Protein AF-A0A9R0YTL7-F1 (afdb_monomer)

Secondary structure (DSSP, 8-state):
-PPPPPP--HHHHHHHHHHHHHT-STTTEETTEE-HHHHHHHHHHHHHH-TTT---HHHHHHHHHHHHH-

Organism: Triticum turgidum subsp. durum (NCBI:txid4567)

Solvent-accessible surface area (backbone atoms only — not comparable to full-atom values): 4251 Å² total; per-residue (Å²): 132,83,72,80,74,65,72,88,44,73,68,55,53,52,50,50,52,52,46,51,62,74,53,69,39,76,92,21,35,52,98,93,42,71,33,76,65,29,48,50,50,48,40,53,53,48,36,68,76,37,67,85,49,69,66,50,62,66,57,52,52,53,49,49,53,57,62,76,69,108

Structure (mmCIF, N/CA/C/O backbone):
data_AF-A0A9R0YTL7-F1
#
_entry.id   AF-A0A9R0YTL7-F1
#
loop_
_atom_site.group_PDB
_atom_site.id
_atom_site.type_symbol
_atom_site.label_atom_id
_atom_site.label_alt_id
_atom_site.label_comp_id
_atom_site.label_asym_id
_atom_site.label_entity_id
_atom_site.label_seq_id
_atom_site.pdbx_PDB_ins_code
_atom_site.Cartn_x
_atom_site.Cartn_y
_atom_site.Cartn_z
_atom_site.occupancy
_atom_site.B_iso_or_equiv
_atom_site.auth_seq_id
_atom_site.auth_comp_id
_atom_site.auth_asym_id
_atom_site.auth_atom_id
_atom_site.pdbx_PDB_model_num
ATOM 1 N N . MET A 1 1 ? 17.397 12.655 -16.328 1.00 36.75 1 MET A N 1
ATOM 2 C CA . MET A 1 1 ? 16.223 11.922 -16.843 1.00 36.75 1 MET A CA 1
ATOM 3 C C . MET A 1 1 ? 15.225 11.784 -15.706 1.00 36.75 1 MET A C 1
ATOM 5 O O . MET A 1 1 ? 15.595 11.223 -14.685 1.00 36.75 1 MET A O 1
ATOM 9 N N . ALA A 1 2 ? 14.019 12.343 -15.824 1.00 45.25 2 ALA A N 1
ATOM 10 C CA . ALA A 1 2 ? 12.953 12.004 -14.884 1.00 45.25 2 ALA A CA 1
ATOM 11 C C . ALA A 1 2 ? 12.597 10.534 -15.131 1.00 45.25 2 ALA A C 1
ATOM 13 O O . ALA A 1 2 ? 12.331 10.170 -16.277 1.00 45.25 2 ALA A O 1
ATOM 14 N N . ALA A 1 3 ? 12.668 9.689 -14.100 1.00 51.66 3 ALA A N 1
ATOM 15 C CA . ALA A 1 3 ? 12.154 8.328 -14.203 1.00 51.66 3 ALA A CA 1
ATOM 16 C C . ALA A 1 3 ? 10.707 8.410 -14.722 1.00 51.66 3 ALA A C 1
ATOM 18 O O . ALA A 1 3 ? 9.978 9.310 -14.279 1.00 51.66 3 ALA A O 1
ATOM 19 N N . PRO A 1 4 ? 10.290 7.557 -15.676 1.00 54.91 4 PRO A N 1
ATOM 20 C CA . PRO A 1 4 ? 8.895 7.519 -16.081 1.00 54.91 4 PRO A CA 1
ATOM 21 C C . PRO A 1 4 ? 8.075 7.336 -14.806 1.00 54.91 4 PRO A C 1
ATOM 23 O O . PRO A 1 4 ? 8.285 6.382 -14.058 1.00 54.91 4 PRO A O 1
ATOM 26 N N . ARG A 1 5 ? 7.219 8.316 -14.497 1.00 57.12 5 ARG A N 1
ATOM 27 C CA . ARG A 1 5 ? 6.282 8.197 -13.380 1.00 57.12 5 ARG A CA 1
ATOM 28 C C . ARG A 1 5 ? 5.491 6.940 -13.697 1.00 57.12 5 ARG A C 1
ATOM 30 O O . ARG A 1 5 ? 4.895 6.895 -14.771 1.00 57.12 5 ARG A O 1
ATOM 37 N N . ALA A 1 6 ? 5.576 5.922 -12.843 1.00 63.06 6 ALA A N 1
ATOM 38 C CA . ALA A 1 6 ? 4.856 4.683 -13.069 1.00 63.06 6 ALA A CA 1
ATOM 39 C C . ALA A 1 6 ? 3.398 5.035 -13.386 1.00 63.06 6 ALA A C 1
ATOM 41 O O . ALA A 1 6 ? 2.740 5.745 -12.621 1.00 63.06 6 ALA A O 1
ATOM 42 N N . SER A 1 7 ? 2.958 4.660 -14.584 1.00 75.19 7 SER A N 1
ATOM 43 C CA . SER A 1 7 ? 1.580 4.860 -15.000 1.00 75.19 7 SER A CA 1
ATOM 44 C C . SER A 1 7 ? 0.767 3.716 -14.426 1.00 75.19 7 SER A C 1
ATOM 46 O O . SER A 1 7 ? 1.251 2.590 -14.337 1.00 75.19 7 SER A O 1
ATOM 48 N N . TRP A 1 8 ? -0.454 4.004 -14.000 1.00 85.75 8 TRP A N 1
ATOM 49 C CA . TRP A 1 8 ? -1.384 2.942 -13.662 1.00 85.75 8 TRP A CA 1
ATOM 50 C C . TRP A 1 8 ? -1.906 2.335 -14.960 1.00 85.75 8 TRP A C 1
ATOM 52 O O . TRP A 1 8 ? -2.615 2.992 -15.714 1.00 85.75 8 TRP A O 1
ATOM 62 N N . ASP A 1 9 ? -1.518 1.094 -15.211 1.00 87.62 9 ASP A N 1
ATOM 63 C CA . ASP A 1 9 ? -2.046 0.255 -16.275 1.00 87.62 9 ASP A CA 1
ATOM 64 C C . ASP A 1 9 ? -3.001 -0.785 -15.681 1.00 87.62 9 ASP A C 1
ATOM 66 O O . ASP A 1 9 ? -2.907 -1.134 -14.499 1.00 87.62 9 ASP A O 1
ATOM 70 N N . HIS A 1 10 ? -3.856 -1.367 -16.522 1.00 87.69 10 HIS A N 1
ATOM 71 C CA . HIS A 1 10 ? -4.856 -2.354 -16.101 1.00 87.69 10 HIS A CA 1
ATOM 72 C C . HIS A 1 10 ? -4.258 -3.534 -15.309 1.00 87.69 10 HIS A C 1
ATOM 74 O O . HIS A 1 10 ? -4.888 -4.083 -14.404 1.00 87.69 10 HIS A O 1
ATOM 80 N N . ALA A 1 11 ? -3.012 -3.917 -15.612 1.00 89.38 11 ALA A N 1
ATOM 81 C CA . ALA A 1 11 ? -2.290 -4.955 -14.879 1.00 89.38 11 ALA A CA 1
ATOM 82 C C . ALA A 1 11 ? -1.987 -4.556 -13.423 1.00 89.38 11 ALA A C 1
ATOM 84 O O . ALA A 1 11 ? -2.137 -5.379 -12.518 1.00 89.38 11 ALA A O 1
ATOM 85 N N . TYR A 1 12 ? -1.596 -3.300 -13.188 1.00 91.31 12 TYR A N 1
ATOM 86 C CA . TYR A 1 12 ? -1.334 -2.773 -11.849 1.00 91.31 12 TYR A CA 1
ATOM 87 C C . TYR A 1 12 ? -2.626 -2.585 -11.062 1.00 91.31 12 TYR A C 1
ATOM 89 O O . TYR A 1 12 ? -2.673 -2.940 -9.889 1.00 91.31 12 TYR A O 1
ATOM 97 N N . GLU A 1 13 ? -3.689 -2.099 -11.702 1.00 91.75 13 GLU A N 1
ATOM 98 C CA . GLU A 1 13 ? -5.000 -1.945 -11.063 1.00 91.75 13 GLU A CA 1
ATOM 99 C C . GLU A 1 13 ? -5.557 -3.299 -10.618 1.00 91.75 13 GLU A C 1
ATOM 101 O O . GLU A 1 13 ? -5.885 -3.487 -9.446 1.00 91.75 13 GLU A O 1
ATOM 106 N N . LYS A 1 14 ? -5.564 -4.291 -11.517 1.00 92.88 14 LYS A N 1
ATOM 107 C CA . LYS A 1 14 ? -5.974 -5.658 -11.182 1.00 92.88 14 LYS A CA 1
ATOM 108 C C . LYS A 1 14 ? -5.088 -6.262 -10.092 1.00 92.88 14 LYS A C 1
ATOM 110 O O . LYS A 1 14 ? -5.592 -6.918 -9.186 1.00 92.88 14 LYS A O 1
ATOM 115 N N . GLY A 1 15 ? -3.776 -6.037 -10.169 1.00 93.44 15 GLY A N 1
ATOM 116 C CA . GLY A 1 15 ? -2.825 -6.497 -9.163 1.00 93.44 15 GLY A CA 1
ATOM 117 C C . GLY A 1 15 ? -3.079 -5.895 -7.781 1.00 93.44 15 GLY A C 1
ATOM 118 O O . GLY A 1 15 ? -2.985 -6.613 -6.790 1.00 93.44 15 GLY A O 1
ATOM 119 N N . LEU A 1 16 ? -3.441 -4.611 -7.715 1.00 93.44 16 LEU A N 1
ATOM 120 C CA . LEU A 1 16 ? -3.813 -3.942 -6.473 1.00 93.44 16 LEU A CA 1
ATOM 121 C C . LEU A 1 16 ? -5.095 -4.539 -5.882 1.00 93.44 16 LEU A C 1
ATOM 123 O O . LEU A 1 16 ? -5.104 -4.884 -4.703 1.00 93.44 16 LEU A O 1
ATOM 127 N N . VAL A 1 17 ? -6.142 -4.716 -6.695 1.00 93.38 17 VAL A N 1
ATOM 128 C CA . VAL A 1 17 ? -7.415 -5.314 -6.253 1.00 93.38 17 VAL A CA 1
ATOM 129 C C . VAL A 1 17 ? -7.206 -6.727 -5.708 1.00 93.38 17 VAL A C 1
ATOM 131 O O . VAL A 1 17 ? -7.713 -7.052 -4.640 1.00 93.38 17 VAL A O 1
ATOM 134 N N . ASP A 1 18 ? -6.420 -7.550 -6.399 1.00 94.88 18 ASP A N 1
ATOM 135 C CA . ASP A 1 18 ? -6.080 -8.913 -5.976 1.00 94.88 18 ASP A CA 1
ATOM 136 C C . ASP A 1 18 ? -5.389 -8.935 -4.600 1.00 94.88 18 ASP A C 1
ATOM 138 O O . ASP A 1 18 ? -5.819 -9.652 -3.699 1.00 94.88 18 ASP A O 1
ATOM 142 N N . ILE A 1 19 ? -4.386 -8.072 -4.395 1.00 94.44 19 ILE A N 1
ATOM 143 C CA . ILE A 1 19 ? -3.678 -7.946 -3.108 1.00 94.44 19 ILE A CA 1
ATOM 144 C C . ILE A 1 19 ? -4.623 -7.467 -2.003 1.00 94.44 19 ILE A C 1
ATOM 146 O O . ILE A 1 19 ? -4.586 -7.975 -0.884 1.00 94.44 19 ILE A O 1
ATOM 150 N N . MET A 1 20 ? -5.479 -6.492 -2.299 1.00 92.19 20 MET A N 1
ATOM 151 C CA . MET A 1 20 ? -6.466 -5.998 -1.345 1.00 92.19 20 MET A CA 1
ATOM 152 C C . MET A 1 20 ? -7.481 -7.072 -0.950 1.00 92.19 20 MET A C 1
ATOM 154 O O . MET A 1 20 ? -7.873 -7.136 0.209 1.00 92.19 20 MET A O 1
ATOM 158 N N . LEU A 1 21 ? -7.924 -7.912 -1.885 1.00 91.44 21 LEU A N 1
ATOM 159 C CA . LEU A 1 21 ? -8.841 -9.012 -1.587 1.00 91.44 21 LEU A CA 1
ATOM 160 C C . LEU A 1 21 ? -8.170 -10.081 -0.722 1.00 91.44 21 LEU A C 1
ATOM 162 O O . LEU A 1 21 ? -8.774 -10.535 0.247 1.00 91.44 21 LEU A O 1
ATOM 166 N N . ASP A 1 22 ? -6.919 -10.422 -1.022 1.00 92.94 22 ASP A N 1
ATOM 167 C CA . ASP A 1 22 ? -6.111 -11.353 -0.230 1.00 92.94 22 ASP A CA 1
ATOM 168 C C . ASP A 1 22 ? -5.897 -10.849 1.210 1.00 92.94 22 ASP A C 1
ATOM 170 O O . ASP A 1 22 ? -6.056 -11.587 2.180 1.00 92.94 22 ASP A O 1
ATOM 174 N N . HIS A 1 23 ? -5.649 -9.547 1.371 1.00 89.44 23 HIS A N 1
ATOM 175 C CA . HIS A 1 23 ? -5.428 -8.924 2.677 1.00 89.44 23 HIS A CA 1
ATOM 176 C C . HIS A 1 23 ? -6.723 -8.528 3.400 1.00 89.44 23 HIS A C 1
ATOM 178 O O . HIS A 1 23 ? -6.658 -7.888 4.452 1.00 89.44 23 HIS A O 1
ATOM 184 N N . ASN A 1 24 ? -7.902 -8.878 2.870 1.00 87.62 24 ASN A N 1
ATOM 185 C CA . ASN A 1 24 ? -9.208 -8.483 3.402 1.00 87.62 24 ASN A CA 1
ATOM 186 C C . ASN A 1 24 ? -9.583 -9.255 4.683 1.00 87.62 24 ASN A C 1
ATOM 188 O O . ASN A 1 24 ? -10.566 -9.992 4.735 1.00 87.62 24 ASN A O 1
ATOM 192 N N . ASN A 1 25 ? -8.784 -9.074 5.730 1.00 88.44 25 ASN A N 1
ATOM 193 C CA . ASN A 1 25 ? -8.925 -9.694 7.039 1.00 88.44 25 ASN A CA 1
ATOM 194 C C . ASN A 1 25 ? -9.199 -8.608 8.102 1.00 88.44 25 ASN A C 1
ATOM 196 O O . ASN A 1 25 ? -8.624 -7.518 8.007 1.00 88.44 25 ASN A O 1
ATOM 200 N N . PRO A 1 26 ? -10.027 -8.874 9.131 1.00 86.56 26 PRO A N 1
ATOM 201 C CA . PRO A 1 26 ? -10.287 -7.941 10.235 1.00 86.56 26 PRO A CA 1
ATOM 202 C C . PRO A 1 26 ? -9.037 -7.402 10.957 1.00 86.56 26 PRO A C 1
ATOM 204 O O . PRO A 1 26 ? -9.113 -6.333 11.557 1.00 86.56 26 PRO A O 1
ATOM 207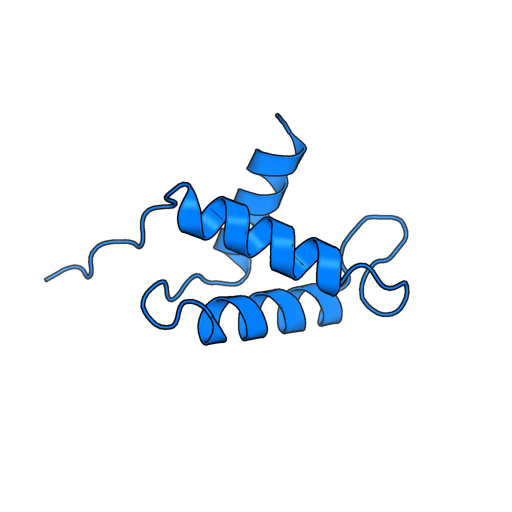 N N . ILE A 1 27 ? -7.883 -8.078 10.882 1.00 87.81 27 ILE A N 1
ATOM 208 C CA . ILE A 1 27 ? -6.612 -7.554 11.425 1.00 87.81 27 ILE A CA 1
ATOM 209 C C . ILE A 1 27 ? -6.045 -6.375 10.614 1.00 87.81 27 ILE A C 1
ATOM 211 O O . ILE A 1 27 ? -5.285 -5.570 11.140 1.00 87.81 27 ILE A O 1
ATOM 215 N N . TYR A 1 28 ? -6.404 -6.264 9.332 1.00 89.62 28 TYR A N 1
ATOM 216 C CA . TYR A 1 28 ? -5.889 -5.251 8.404 1.00 89.62 28 TYR A CA 1
ATOM 217 C C . TYR A 1 28 ? -6.957 -4.265 7.939 1.00 89.62 28 TYR A C 1
ATOM 219 O O . TYR A 1 28 ? -6.621 -3.161 7.500 1.00 89.62 28 TYR A O 1
ATOM 227 N N . ARG A 1 29 ? -8.236 -4.626 8.064 1.00 88.38 29 ARG A N 1
ATOM 228 C CA . ARG A 1 29 ? -9.379 -3.813 7.653 1.00 88.38 29 ARG A CA 1
ATOM 229 C C . ARG A 1 29 ? -10.308 -3.557 8.838 1.00 88.38 29 ARG A C 1
ATOM 231 O O . ARG A 1 29 ? -10.902 -4.478 9.386 1.00 88.38 29 ARG A O 1
ATOM 238 N N . GLY A 1 30 ? -10.434 -2.286 9.208 1.00 85.88 30 GLY A N 1
ATOM 239 C CA . GLY A 1 30 ? -11.371 -1.801 10.214 1.00 85.88 30 GLY A CA 1
ATOM 240 C C . GLY A 1 30 ? -12.691 -1.321 9.606 1.00 85.88 30 GLY A C 1
ATOM 241 O O . GLY A 1 30 ? -12.915 -1.379 8.397 1.00 85.88 30 GLY A O 1
ATOM 242 N N . GLN A 1 31 ? -13.562 -0.782 10.462 1.00 80.38 31 GLN A N 1
ATOM 243 C CA . GLN A 1 31 ? -14.910 -0.335 10.088 1.00 80.38 31 GLN A CA 1
ATOM 244 C C . GLN A 1 31 ? -14.921 0.783 9.028 1.00 80.38 31 GLN A C 1
ATOM 246 O O . GLN A 1 31 ? -15.823 0.834 8.199 1.00 80.38 31 GLN A O 1
ATOM 251 N N . ASN A 1 32 ? -13.889 1.634 9.018 1.00 83.00 32 ASN A N 1
ATOM 252 C CA . ASN A 1 32 ? -13.753 2.767 8.094 1.00 83.00 32 ASN A CA 1
ATOM 253 C C . ASN A 1 32 ? -12.788 2.485 6.924 1.00 83.00 32 ASN A C 1
ATOM 255 O O . ASN A 1 32 ? -12.333 3.417 6.264 1.00 83.00 32 ASN A O 1
ATOM 259 N N . GLY A 1 33 ? -12.438 1.216 6.686 1.00 87.38 33 GLY A N 1
ATOM 260 C CA . GLY A 1 33 ? -11.496 0.804 5.644 1.00 87.38 33 GLY A CA 1
ATOM 261 C C . GLY A 1 33 ? -10.182 0.258 6.200 1.00 87.38 33 GLY A C 1
ATOM 262 O O . GLY A 1 33 ? -10.125 -0.300 7.293 1.00 87.38 33 GLY A O 1
ATOM 263 N N . TRP A 1 34 ? -9.115 0.372 5.418 1.00 91.31 34 TRP A N 1
ATOM 264 C CA . TRP A 1 34 ? -7.810 -0.210 5.732 1.00 91.31 34 TRP A CA 1
ATOM 265 C C . TRP A 1 34 ? -7.111 0.479 6.907 1.00 91.31 34 TRP A C 1
ATOM 267 O O . TRP A 1 34 ? -6.982 1.706 6.948 1.00 91.31 34 TRP A O 1
ATOM 277 N N . LEU A 1 35 ? -6.604 -0.330 7.835 1.00 92.50 35 LEU A N 1
ATOM 278 C CA . LEU A 1 35 ? -5.761 0.114 8.941 1.00 92.50 35 LEU A CA 1
ATOM 279 C C . LEU A 1 35 ? -4.358 0.482 8.442 1.00 92.50 35 LEU A C 1
ATOM 281 O O . LEU A 1 35 ? -3.953 0.139 7.328 1.00 92.50 35 LEU A O 1
ATOM 285 N N . ALA A 1 36 ? -3.581 1.167 9.284 1.00 90.69 36 ALA A N 1
ATOM 286 C CA . ALA A 1 36 ? -2.209 1.545 8.948 1.00 90.69 36 ALA A CA 1
ATOM 287 C C . ALA A 1 36 ? -1.345 0.324 8.588 1.00 90.69 36 ALA A C 1
ATOM 289 O O . ALA A 1 36 ? -0.605 0.389 7.603 1.00 90.69 36 ALA A O 1
ATOM 290 N N . GLU A 1 37 ? -1.494 -0.769 9.342 1.00 91.12 37 GLU A N 1
ATOM 291 C CA . GLU A 1 37 ? -0.826 -2.053 9.104 1.00 91.12 37 GLU A CA 1
ATOM 292 C C . GLU A 1 37 ? -1.274 -2.697 7.792 1.00 91.12 37 GLU A C 1
ATOM 294 O O . GLU A 1 37 ? -0.427 -3.100 6.996 1.00 91.12 37 GLU A O 1
ATOM 299 N N . GLY A 1 38 ? -2.582 -2.692 7.510 1.00 93.50 38 GLY A N 1
ATOM 300 C CA . GLY A 1 38 ? -3.128 -3.187 6.246 1.00 93.50 38 GLY A CA 1
ATOM 301 C C . GLY A 1 38 ? -2.534 -2.461 5.043 1.00 93.50 38 GLY A C 1
ATOM 302 O O . GLY A 1 38 ? -2.022 -3.096 4.125 1.00 93.50 38 GLY A O 1
ATOM 303 N N . TRP A 1 39 ? -2.480 -1.127 5.085 1.00 93.88 39 TRP A N 1
ATOM 304 C CA . TRP A 1 39 ? -1.843 -0.346 4.023 1.00 93.88 39 TRP A CA 1
ATOM 305 C C . TRP A 1 39 ? -0.348 -0.617 3.874 1.00 93.88 39 TRP A C 1
ATOM 307 O O . TRP A 1 39 ? 0.161 -0.605 2.754 1.00 93.88 39 TRP A O 1
ATOM 317 N N . THR A 1 40 ? 0.371 -0.812 4.980 1.00 93.12 40 THR A N 1
ATOM 318 C CA . THR A 1 40 ? 1.798 -1.155 4.939 1.00 93.12 40 THR A CA 1
ATOM 319 C C . THR A 1 40 ? 1.998 -2.519 4.284 1.00 93.12 40 THR A C 1
ATOM 321 O O . THR A 1 40 ? 2.839 -2.636 3.394 1.00 93.12 40 THR A O 1
ATOM 324 N N . SER A 1 41 ? 1.185 -3.517 4.642 1.00 93.81 41 SER A N 1
ATOM 325 C CA . SER A 1 41 ? 1.229 -4.845 4.025 1.00 93.81 41 SER A CA 1
ATOM 326 C C . SER A 1 41 ? 0.890 -4.784 2.535 1.00 93.81 41 SER A C 1
ATOM 328 O O . SER A 1 41 ? 1.687 -5.230 1.717 1.00 93.81 41 SER A O 1
ATOM 330 N N . ILE A 1 42 ? -0.209 -4.119 2.156 1.00 93.88 42 ILE A N 1
ATOM 331 C CA . ILE A 1 42 ? -0.605 -3.930 0.750 1.00 93.88 42 ILE A CA 1
ATOM 332 C C . ILE A 1 42 ? 0.511 -3.247 -0.046 1.00 93.88 42 ILE A C 1
ATOM 334 O O . ILE A 1 42 ? 0.872 -3.721 -1.118 1.00 93.88 42 ILE A O 1
ATOM 338 N N . THR A 1 43 ? 1.096 -2.164 0.476 1.00 93.06 43 THR A N 1
ATOM 339 C CA . THR A 1 43 ? 2.168 -1.425 -0.216 1.00 93.06 43 THR A CA 1
ATOM 340 C C . THR A 1 43 ? 3.415 -2.289 -0.399 1.00 93.06 43 THR A C 1
ATOM 342 O O . THR A 1 43 ? 4.011 -2.284 -1.476 1.00 93.06 43 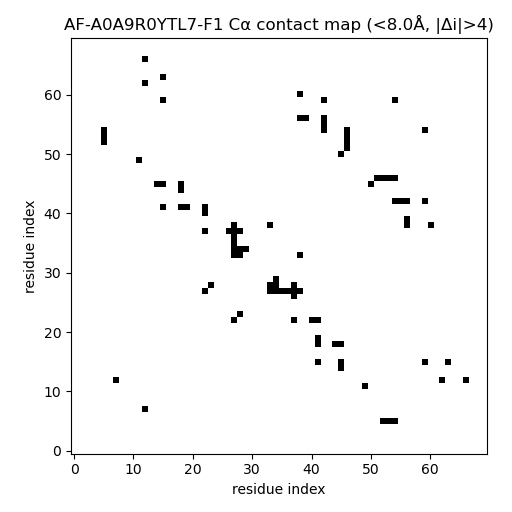THR A O 1
ATOM 345 N N . ASN A 1 44 ? 3.808 -3.051 0.625 1.00 93.19 44 ASN A N 1
ATOM 346 C CA . ASN A 1 44 ? 4.961 -3.945 0.551 1.00 93.19 44 ASN A CA 1
ATOM 347 C C . ASN A 1 44 ? 4.719 -5.099 -0.423 1.00 93.19 44 ASN A C 1
ATOM 349 O O . ASN A 1 44 ? 5.580 -5.384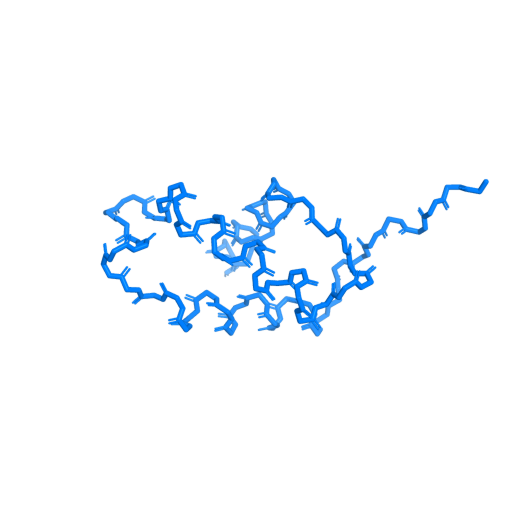 -1.250 1.00 93.19 44 ASN A O 1
ATOM 353 N N . THR A 1 45 ? 3.559 -5.749 -0.358 1.00 94.06 45 THR A N 1
ATOM 354 C CA . THR A 1 45 ? 3.188 -6.840 -1.269 1.00 94.06 45 THR A CA 1
ATOM 355 C C . THR A 1 45 ? 3.083 -6.335 -2.705 1.00 94.06 45 THR A C 1
ATOM 357 O O . THR A 1 45 ? 3.574 -6.984 -3.627 1.00 94.06 45 THR A O 1
ATOM 360 N N . PHE A 1 46 ? 2.526 -5.140 -2.909 1.00 93.38 46 PHE A N 1
ATOM 361 C CA . PHE A 1 46 ? 2.428 -4.522 -4.227 1.00 93.38 46 PHE A CA 1
ATOM 362 C C . PHE A 1 46 ? 3.807 -4.243 -4.820 1.00 93.38 46 PHE A C 1
ATOM 364 O O . PHE A 1 46 ? 4.078 -4.651 -5.944 1.00 93.38 46 PHE A O 1
ATOM 371 N N . ASN A 1 47 ? 4.702 -3.603 -4.064 1.00 90.44 47 ASN A N 1
ATOM 372 C CA . ASN A 1 47 ? 6.058 -3.325 -4.535 1.00 90.44 47 ASN A CA 1
ATOM 373 C C . ASN A 1 47 ? 6.898 -4.604 -4.698 1.00 90.44 47 ASN A C 1
ATOM 375 O O . ASN A 1 47 ? 7.780 -4.637 -5.544 1.00 90.44 47 ASN A O 1
ATOM 379 N N . GLN A 1 48 ? 6.616 -5.679 -3.958 1.00 91.94 48 GLN A N 1
ATOM 380 C CA . GLN A 1 48 ? 7.241 -6.985 -4.204 1.00 91.94 48 GLN A CA 1
ATOM 381 C C . GLN A 1 48 ? 6.745 -7.632 -5.504 1.00 91.94 48 GLN A C 1
ATOM 383 O O . GLN A 1 48 ? 7.543 -8.189 -6.254 1.00 91.94 48 GLN A O 1
ATOM 3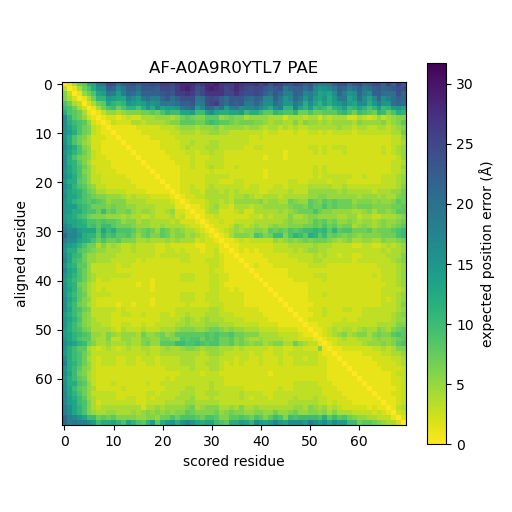88 N N . LYS A 1 49 ? 5.440 -7.547 -5.792 1.00 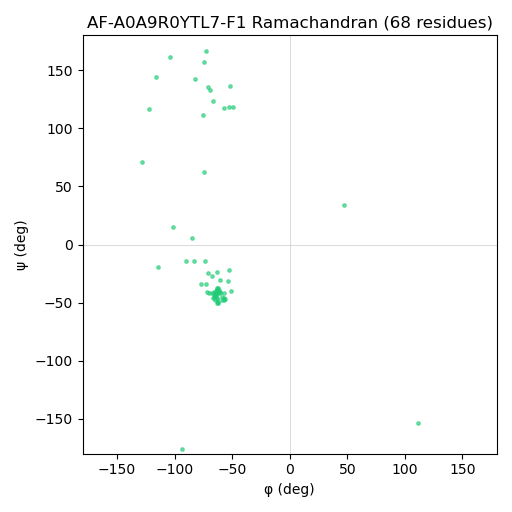91.00 49 LYS A N 1
ATOM 389 C CA . LYS A 1 49 ? 4.825 -8.093 -7.016 1.00 91.00 49 LYS A CA 1
ATOM 390 C C . LYS A 1 49 ? 5.183 -7.265 -8.254 1.00 91.00 49 LYS A C 1
ATOM 392 O O . LYS A 1 49 ? 5.356 -7.814 -9.338 1.00 91.00 49 LYS A O 1
ATOM 397 N N . PHE A 1 50 ? 5.329 -5.955 -8.079 1.00 89.44 50 PHE A N 1
ATOM 398 C CA . PHE A 1 50 ? 5.653 -4.987 -9.120 1.00 89.44 50 PHE A CA 1
ATOM 399 C C . PHE A 1 50 ? 6.852 -4.124 -8.698 1.00 89.44 50 PHE A C 1
ATOM 401 O O . PHE A 1 50 ? 6.695 -2.928 -8.436 1.00 89.44 50 PHE A O 1
ATOM 408 N N . PRO A 1 51 ? 8.071 -4.695 -8.661 1.00 84.94 51 PRO A N 1
ATOM 409 C CA . PRO A 1 51 ? 9.260 -3.987 -8.183 1.00 84.94 51 PRO A CA 1
ATOM 410 C C . PRO A 1 51 ? 9.615 -2.774 -9.036 1.00 84.94 51 PRO A C 1
ATOM 412 O O . PRO A 1 51 ? 10.230 -1.851 -8.530 1.00 84.94 51 PRO A O 1
ATOM 415 N N . LEU A 1 52 ? 9.187 -2.750 -10.301 1.00 82.50 52 LEU A N 1
ATOM 416 C CA . LEU A 1 52 ? 9.416 -1.637 -11.224 1.00 82.50 52 LEU A CA 1
ATOM 417 C C . LEU A 1 52 ? 8.399 -0.496 -11.076 1.00 82.50 52 LEU A C 1
ATOM 419 O O . LEU A 1 52 ? 8.624 0.587 -11.611 1.00 82.50 52 LEU A O 1
ATOM 423 N N . ALA A 1 53 ? 7.279 -0.724 -10.384 1.00 81.56 53 ALA A N 1
ATOM 424 C CA . ALA A 1 53 ? 6.229 0.279 -10.238 1.00 81.56 53 ALA A CA 1
ATOM 425 C C . ALA A 1 53 ? 6.594 1.349 -9.198 1.00 81.56 53 ALA A C 1
ATOM 427 O O . ALA A 1 53 ? 6.242 2.512 -9.370 1.00 81.56 53 ALA A O 1
ATOM 428 N N . HIS A 1 54 ? 7.315 0.971 -8.134 1.00 80.88 54 HIS A N 1
ATOM 429 C CA . HIS A 1 54 ? 7.798 1.883 -7.087 1.00 80.88 54 HIS A CA 1
ATOM 430 C C . HIS A 1 54 ? 6.725 2.856 -6.550 1.00 80.88 54 HIS A C 1
ATOM 432 O O . HIS A 1 54 ? 7.027 4.006 -6.216 1.00 80.88 54 HIS A O 1
ATOM 438 N N . PHE A 1 55 ? 5.461 2.423 -6.479 1.00 86.56 55 PHE A N 1
ATOM 439 C CA . PHE A 1 55 ? 4.387 3.284 -5.996 1.00 86.56 55 PHE A CA 1
ATOM 440 C C . PHE A 1 55 ? 4.511 3.506 -4.493 1.00 86.56 55 PHE A C 1
ATOM 442 O O . PHE A 1 55 ? 4.706 2.577 -3.701 1.00 86.56 55 PHE A O 1
ATOM 449 N N . THR A 1 56 ? 4.335 4.762 -4.093 1.00 90.06 56 THR A N 1
ATOM 450 C CA . THR A 1 56 ? 4.243 5.125 -2.681 1.00 90.06 56 THR A CA 1
ATOM 451 C C . THR A 1 56 ? 2.893 4.705 -2.104 1.00 90.06 56 THR A C 1
ATOM 453 O O . THR A 1 56 ? 1.890 4.609 -2.815 1.00 90.06 56 THR A O 1
ATOM 456 N N . LYS A 1 57 ? 2.838 4.531 -0.779 1.00 90.44 57 LYS A N 1
ATOM 457 C CA . LYS A 1 57 ? 1.590 4.252 -0.053 1.00 90.44 57 LYS A CA 1
ATOM 458 C C . LYS A 1 57 ? 0.475 5.246 -0.401 1.00 90.44 57 LYS A C 1
ATOM 460 O O . LYS A 1 57 ? -0.664 4.831 -0.572 1.00 90.44 57 LYS A O 1
ATOM 465 N N . GLN A 1 58 ? 0.800 6.533 -0.553 1.00 90.44 58 GLN A N 1
ATOM 466 C CA . GLN A 1 58 ? -0.179 7.558 -0.921 1.00 90.44 58 GLN A CA 1
ATOM 467 C C . GLN A 1 58 ? -0.770 7.309 -2.316 1.00 90.44 58 GLN A C 1
ATOM 469 O O . GLN A 1 58 ? -1.986 7.317 -2.463 1.00 90.44 58 GLN A O 1
ATOM 474 N N . GLN A 1 59 ? 0.062 7.003 -3.316 1.00 90.88 59 GLN A N 1
ATOM 475 C CA . GLN A 1 59 ? -0.416 6.725 -4.676 1.00 90.88 59 GLN A CA 1
ATOM 476 C C . GLN A 1 59 ? -1.315 5.486 -4.733 1.00 90.88 59 GLN A C 1
ATOM 478 O O . GLN A 1 59 ? -2.300 5.474 -5.467 1.00 90.88 59 GLN A O 1
ATOM 483 N N . ILE A 1 60 ? -0.998 4.456 -3.944 1.00 91.56 60 ILE A N 1
ATOM 484 C CA . ILE A 1 60 ? -1.830 3.254 -3.822 1.00 91.56 60 ILE A CA 1
ATOM 485 C C . ILE A 1 60 ? -3.176 3.588 -3.162 1.00 91.56 60 ILE A C 1
ATOM 487 O O . ILE A 1 60 ? -4.215 3.138 -3.634 1.00 91.56 60 ILE A O 1
ATOM 491 N N . GLN A 1 61 ? -3.175 4.407 -2.107 1.00 92.19 61 GLN A N 1
ATOM 492 C CA . GLN A 1 61 ? -4.400 4.861 -1.440 1.00 92.19 61 GLN A CA 1
ATOM 493 C C . GLN A 1 61 ? -5.283 5.724 -2.346 1.00 92.19 61 GLN A C 1
ATOM 495 O O . GLN A 1 61 ? -6.503 5.594 -2.323 1.00 92.19 61 GLN A O 1
ATOM 500 N N . GLU A 1 62 ? -4.687 6.626 -3.126 1.00 91.50 62 GLU A N 1
ATOM 501 C CA . GLU A 1 62 ? -5.417 7.435 -4.104 1.00 91.50 62 GLU A CA 1
ATOM 502 C C . GLU A 1 62 ? -6.041 6.545 -5.176 1.00 91.50 62 GLU A C 1
ATOM 504 O O . GLU A 1 62 ? -7.240 6.654 -5.428 1.00 91.50 62 GLU A O 1
ATOM 509 N N . LYS A 1 63 ? -5.268 5.600 -5.727 1.00 91.31 63 LYS A N 1
ATOM 510 C CA . LYS A 1 63 ? -5.774 4.666 -6.732 1.00 91.31 63 LYS A CA 1
ATOM 511 C C . LYS A 1 63 ? -6.890 3.775 -6.192 1.00 91.31 63 LYS A C 1
ATOM 513 O O . LYS A 1 63 ? -7.878 3.562 -6.883 1.00 91.31 63 LYS A O 1
ATOM 518 N N . GLU A 1 64 ? -6.772 3.283 -4.964 1.00 91.31 64 GLU A N 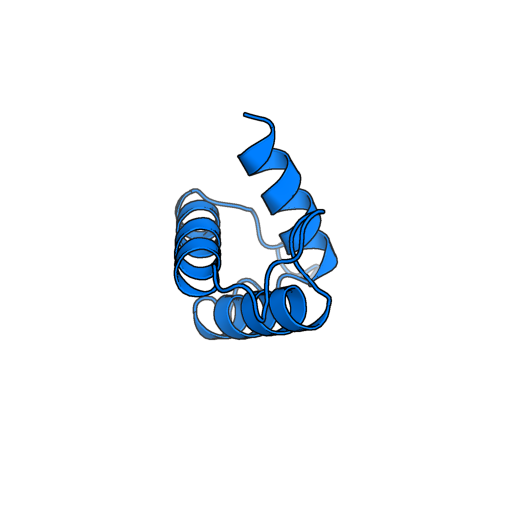1
ATOM 519 C CA . GLU A 1 64 ? -7.835 2.504 -4.325 1.00 91.31 64 GLU A CA 1
ATOM 520 C C . GLU A 1 64 ? -9.148 3.283 -4.259 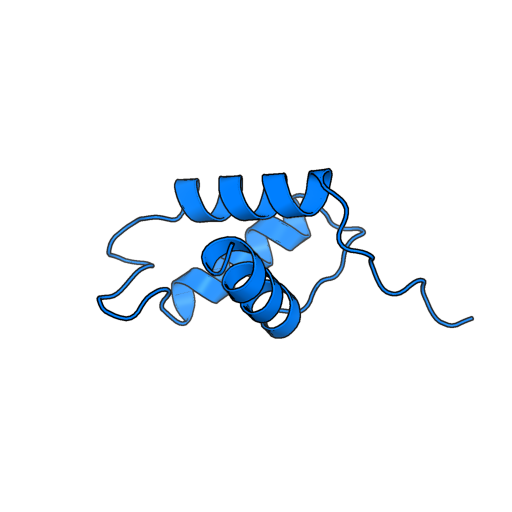1.00 91.31 64 GLU A C 1
ATOM 522 O O . GLU A 1 64 ? -10.187 2.764 -4.655 1.00 91.31 64 GLU A O 1
ATOM 527 N N . LYS A 1 65 ? -9.101 4.554 -3.846 1.00 89.88 65 LYS A N 1
ATOM 528 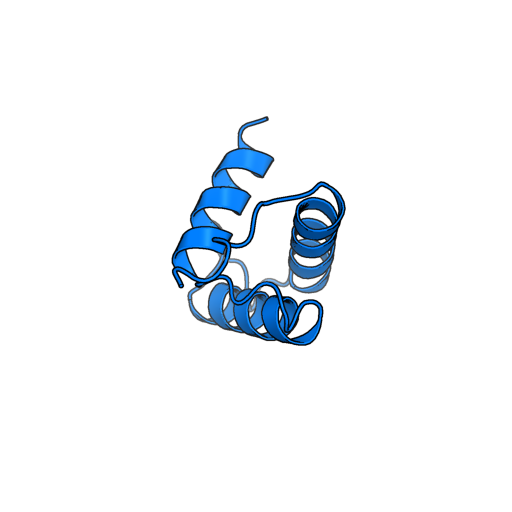C CA . LYS A 1 65 ? -10.2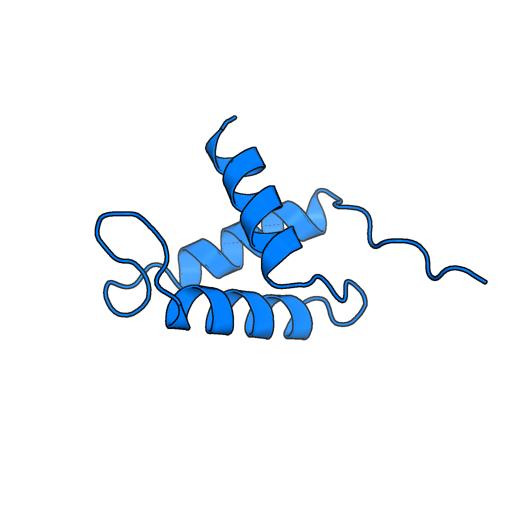87 5.418 -3.830 1.00 89.88 65 LYS A CA 1
ATOM 529 C C . LYS A 1 65 ? -10.865 5.633 -5.224 1.00 89.88 65 LYS A C 1
ATOM 531 O O . LYS A 1 65 ? -12.080 5.718 -5.351 1.00 89.88 65 LYS A O 1
ATOM 536 N N . GLU A 1 66 ? -10.024 5.757 -6.251 1.00 89.81 66 GLU A N 1
ATOM 537 C CA . GLU A 1 66 ? -10.485 5.860 -7.639 1.00 89.81 66 GLU A CA 1
ATOM 538 C C . GLU A 1 66 ? -11.190 4.579 -8.102 1.00 89.81 66 GLU A C 1
ATOM 540 O O . GLU A 1 66 ? -12.250 4.673 -8.714 1.00 89.81 66 GLU A O 1
ATOM 545 N N . ILE A 1 67 ? -10.640 3.403 -7.776 1.00 87.88 67 ILE A N 1
ATOM 546 C CA . ILE A 1 67 ? -11.219 2.094 -8.120 1.00 87.88 67 ILE A CA 1
ATOM 547 C C . ILE A 1 67 ? -12.551 1.887 -7.391 1.00 87.88 67 ILE A C 1
ATOM 549 O O . ILE A 1 67 ? -13.530 1.493 -8.011 1.00 87.88 67 ILE A O 1
ATOM 553 N N . THR A 1 68 ? -12.614 2.194 -6.094 1.00 81.50 68 THR A N 1
ATOM 554 C CA . THR A 1 68 ? -13.823 2.022 -5.269 1.00 81.50 68 THR A CA 1
ATOM 555 C C . THR A 1 68 ? -14.902 3.080 -5.564 1.00 81.50 68 THR A C 1
ATOM 557 O O . THR A 1 68 ? -16.043 2.935 -5.131 1.00 81.50 68 THR A O 1
ATOM 560 N N . ARG A 1 69 ? -14.561 4.165 -6.277 1.00 80.56 69 ARG A N 1
ATOM 561 C CA . ARG A 1 69 ? -15.500 5.228 -6.681 1.00 80.56 69 ARG A CA 1
ATOM 562 C C . ARG A 1 69 ? -16.171 4.972 -8.039 1.00 80.56 69 ARG A C 1
ATOM 564 O O . ARG A 1 69 ? -17.132 5.680 -8.346 1.00 80.56 69 ARG A O 1
ATOM 571 N N . GLN A 1 70 ? -15.668 4.033 -8.841 1.00 57.12 70 GLN A N 1
ATOM 572 C CA . GLN A 1 70 ? -16.341 3.573 -10.066 1.00 57.12 70 GLN A CA 1
ATOM 573 C C . GLN A 1 70 ? -17.541 2.689 -9.731 1.00 57.12 70 GLN A C 1
ATOM 575 O O . GLN A 1 70 ? -18.541 2.799 -10.474 1.00 57.12 70 GLN A O 1
#

Radius of gyration: 12.11 Å; Cα contacts (8 Å, |Δi|>4): 46; chains: 1; bounding box: 33×23×28 Å

Sequence (70 aa):
MAAPRASWDHAYEKGLVDIMLDHNNPIYRGQNGWLAEGWTSITNTFNQKFPLAHFTKQQIQEKEKEITRQ

pLDDT: mean 85.77, std 12.12, range [36.75, 94.88]

Foldseek 3Di:
DPDPQQDDDPVLLVVLVVLLVVLVDCVQADPVGGDPVVLVSSLVVSCVVVVPNPDDSVNSVVSVCVVVVD

InterPro domains:
  IPR024752 Myb/SANT-like domain [PF12776] (7-70)

Mean predicted aligned error: 5.23 Å